Protein AF-A0A515EK29-F1 (afdb_monomer_lite)

Foldseek 3Di:
DDPVVVVVVVVVVVVVVVCVVCVPPPVNCCVVPPDDDDDDPDDCPPPDDPPPDPPPDQPDPDPQPDWWWWDAPPDIDIDSDDHDPRTDTDDDPDDDDDDPDDDPDPDPDDDDDDDDDDDPQDPVNVVPPVVVVVVVVVVVVVVVPD

Sequence (146 aa):
MTLKHLLALFAALLLASVAWRYHDAPWLTQWLRPAAPPVPIVFDNGTVRQKGPVVADPDQGAPPGVMRKCQSAKEVTYTDTPCPKGSQEMAVGGNVTVVAATKPPPKPAAVQPEAKDSRPKTLMDVLDPTDMQKLKDKHMEKVINP

Structure (mmCIF, N/CA/C/O backbone):
data_AF-A0A515EK29-F1
#
_entry.id   AF-A0A515EK29-F1
#
loop_
_atom_site.group_PDB
_atom_site.id
_atom_site.type_symbol
_atom_site.label_atom_id
_atom_site.label_alt_id
_atom_site.label_comp_id
_atom_site.label_asym_id
_atom_site.label_entity_id
_atom_site.label_seq_id
_atom_site.pdbx_PDB_ins_code
_atom_site.Cartn_x
_atom_site.Cartn_y
_atom_site.Cartn_z
_atom_site.occupancy
_atom_site.B_iso_or_equiv
_atom_site.auth_seq_id
_atom_site.auth_comp_id
_atom_site.auth_asym_id
_atom_site.auth_atom_id
_atom_site.pdbx_PDB_model_num
ATOM 1 N N . MET A 1 1 ? 48.387 -9.964 -9.587 1.00 61.06 1 MET A N 1
ATOM 2 C CA . MET A 1 1 ? 47.345 -9.105 -10.195 1.00 61.06 1 MET A CA 1
ATOM 3 C C . MET A 1 1 ? 48.004 -7.833 -10.700 1.00 61.06 1 MET A C 1
ATOM 5 O O . MET A 1 1 ? 48.674 -7.174 -9.920 1.00 61.06 1 MET A O 1
ATOM 9 N N . THR A 1 2 ? 47.894 -7.517 -11.989 1.00 89.94 2 THR A N 1
ATOM 10 C CA . THR A 1 2 ? 48.451 -6.267 -12.534 1.00 89.94 2 THR A CA 1
ATOM 11 C C . THR A 1 2 ? 47.592 -5.070 -12.103 1.00 89.94 2 THR A C 1
ATOM 13 O O . THR A 1 2 ? 46.383 -5.217 -11.912 1.00 89.94 2 THR A O 1
ATOM 16 N N . LEU A 1 3 ? 48.190 -3.878 -11.976 1.00 93.81 3 LEU A N 1
ATOM 17 C CA . LEU A 1 3 ? 47.485 -2.630 -11.628 1.00 93.81 3 LEU A CA 1
ATOM 18 C C . LEU A 1 3 ? 46.268 -2.367 -12.537 1.00 93.81 3 LEU A C 1
ATOM 20 O O . LEU A 1 3 ? 45.245 -1.860 -12.090 1.00 93.81 3 LEU A O 1
ATOM 24 N N . LYS A 1 4 ? 46.35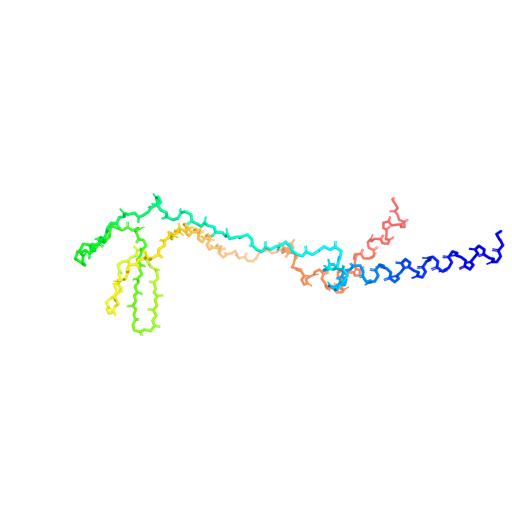1 -2.796 -13.802 1.00 93.31 4 LYS A N 1
ATOM 25 C CA . LYS A 1 4 ? 45.256 -2.727 -14.777 1.00 93.31 4 LYS A CA 1
ATOM 26 C C . LYS A 1 4 ? 44.027 -3.529 -14.335 1.00 93.31 4 LYS A C 1
ATOM 28 O O . LYS A 1 4 ? 42.912 -3.047 -14.485 1.00 93.31 4 LYS A O 1
ATOM 33 N N . HIS A 1 5 ? 44.216 -4.716 -13.755 1.00 95.44 5 HIS A N 1
ATOM 34 C CA . HIS A 1 5 ? 43.104 -5.521 -13.239 1.00 95.44 5 HIS A CA 1
ATOM 35 C C . HIS A 1 5 ? 42.489 -4.915 -11.976 1.00 95.44 5 HIS A C 1
ATOM 37 O O . HIS A 1 5 ? 41.276 -4.991 -11.811 1.00 95.44 5 HIS A O 1
ATOM 43 N N . LEU A 1 6 ? 43.294 -4.276 -11.120 1.00 94.88 6 LEU A N 1
ATOM 44 C CA . LEU A 1 6 ? 42.783 -3.565 -9.944 1.00 94.88 6 LEU A CA 1
ATOM 45 C C . LEU A 1 6 ? 41.933 -2.355 -10.349 1.00 94.88 6 LEU A C 1
ATOM 47 O O . LEU A 1 6 ? 40.828 -2.192 -9.841 1.00 94.88 6 LEU A O 1
ATOM 51 N N . LEU A 1 7 ? 42.402 -1.557 -11.313 1.00 96.19 7 LEU A N 1
ATOM 52 C CA . LEU A 1 7 ? 41.631 -0.436 -11.858 1.00 96.19 7 LEU A CA 1
ATOM 53 C C . LEU A 1 7 ? 40.345 -0.907 -12.548 1.00 96.19 7 LEU A C 1
ATOM 55 O O . LEU A 1 7 ? 39.293 -0.308 -12.344 1.00 96.19 7 LEU A O 1
ATOM 59 N N . ALA A 1 8 ? 40.405 -1.999 -13.316 1.00 96.25 8 ALA A N 1
ATOM 60 C CA . ALA A 1 8 ? 39.229 -2.565 -13.974 1.00 96.25 8 ALA A CA 1
ATOM 61 C C . ALA A 1 8 ? 38.190 -3.086 -12.967 1.00 96.25 8 ALA A C 1
ATOM 63 O O . ALA A 1 8 ? 37.003 -2.804 -13.114 1.00 96.25 8 ALA A O 1
ATOM 64 N N . LEU A 1 9 ? 38.626 -3.796 -11.920 1.00 96.69 9 LEU A N 1
ATOM 65 C CA . LEU A 1 9 ? 37.740 -4.261 -10.850 1.00 96.69 9 LEU A CA 1
ATOM 66 C C . LEU A 1 9 ? 37.106 -3.093 -10.099 1.00 96.69 9 LEU A C 1
ATOM 68 O O . LEU A 1 9 ? 35.906 -3.115 -9.844 1.00 96.69 9 LEU A O 1
ATOM 72 N N . PHE A 1 10 ? 37.890 -2.063 -9.783 1.00 96.81 10 PHE A N 1
ATOM 73 C CA . PHE A 1 10 ? 37.381 -0.876 -9.107 1.00 96.81 10 PHE A CA 1
ATOM 74 C C . PHE A 1 10 ? 36.342 -0.138 -9.962 1.00 96.81 10 PHE A C 1
ATOM 76 O O . PHE A 1 10 ? 35.272 0.210 -9.468 1.00 96.81 10 PHE A O 1
ATOM 83 N N . ALA A 1 11 ? 36.607 0.030 -11.260 1.00 97.19 11 ALA A N 1
ATOM 84 C CA . ALA A 1 11 ? 35.653 0.620 -12.194 1.00 97.19 11 ALA A CA 1
ATOM 85 C C . ALA A 1 11 ? 34.357 -0.203 -12.294 1.00 97.19 11 ALA A C 1
ATOM 87 O O . ALA A 1 11 ? 33.266 0.365 -12.251 1.00 97.19 11 ALA A O 1
ATOM 88 N N . ALA A 1 12 ? 34.456 -1.534 -12.362 1.00 97.38 12 ALA A N 1
ATOM 89 C CA . ALA A 1 12 ? 33.289 -2.414 -12.375 1.00 97.38 12 ALA A CA 1
ATOM 90 C C . ALA A 1 12 ? 32.457 -2.293 -11.085 1.00 97.38 12 ALA A C 1
ATOM 92 O O . ALA A 1 12 ? 31.231 -2.222 -11.146 1.00 97.38 12 ALA A O 1
ATOM 93 N N . LEU A 1 13 ? 33.115 -2.201 -9.926 1.00 97.50 13 LEU A N 1
ATOM 94 C CA . LEU A 1 13 ? 32.466 -1.997 -8.627 1.00 97.50 13 LEU A CA 1
ATOM 95 C C . LEU A 1 13 ? 31.740 -0.651 -8.545 1.00 97.50 13 LEU A C 1
ATOM 97 O O . LEU A 1 13 ? 30.616 -0.588 -8.047 1.00 97.50 13 LEU A O 1
ATOM 101 N N . LEU A 1 14 ? 32.349 0.417 -9.068 1.00 97.44 14 LEU A N 1
ATOM 102 C CA . LEU A 1 14 ? 31.705 1.727 -9.143 1.00 97.44 14 LEU A CA 1
ATOM 103 C C . LEU A 1 14 ? 30.459 1.689 -10.028 1.00 97.44 14 LEU A C 1
ATOM 105 O O . LEU A 1 14 ? 29.406 2.168 -9.613 1.00 97.44 14 LEU A O 1
ATOM 109 N N . LEU A 1 15 ? 30.549 1.075 -11.210 1.00 96.62 15 LEU A N 1
ATOM 110 C CA . LEU A 1 15 ? 29.405 0.936 -12.111 1.00 96.62 15 LEU A CA 1
ATOM 111 C C . LEU A 1 15 ? 28.278 0.113 -11.476 1.00 96.62 15 LEU A C 1
ATOM 113 O O . LEU A 1 15 ? 27.121 0.522 -11.541 1.00 96.62 15 LEU A O 1
ATOM 117 N N . ALA A 1 16 ? 28.606 -0.995 -10.807 1.00 96.38 16 ALA A N 1
ATOM 118 C CA . ALA A 1 16 ? 27.627 -1.814 -10.097 1.00 96.38 16 ALA A CA 1
ATOM 119 C C . ALA A 1 16 ? 26.953 -1.04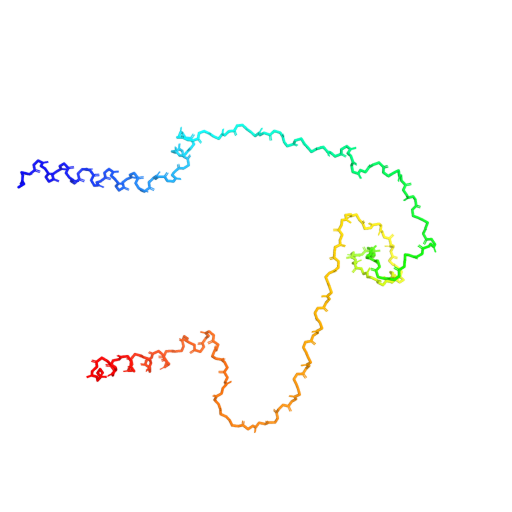7 -8.946 1.00 96.38 16 ALA A C 1
ATOM 121 O O . ALA A 1 16 ? 25.740 -1.134 -8.780 1.00 96.38 16 ALA A O 1
ATOM 122 N N . SER A 1 17 ? 27.713 -0.255 -8.185 1.00 96.19 17 SER A N 1
ATOM 123 C CA . SER A 1 17 ? 27.186 0.581 -7.099 1.00 96.19 17 SER A CA 1
ATOM 124 C C . SER A 1 17 ? 26.219 1.651 -7.612 1.00 96.19 17 SER A C 1
ATOM 126 O O . SER A 1 17 ? 25.126 1.823 -7.068 1.00 96.19 17 SER A O 1
ATOM 128 N N . VAL A 1 18 ? 26.578 2.332 -8.706 1.00 94.88 18 VAL A N 1
ATOM 129 C CA . VAL A 1 18 ? 25.700 3.312 -9.359 1.00 94.88 18 VAL A CA 1
ATOM 130 C C . VAL A 1 18 ? 24.444 2.623 -9.892 1.00 94.88 18 VAL A C 1
ATOM 132 O O . VAL A 1 18 ? 23.339 3.077 -9.605 1.00 94.88 18 VAL A O 1
ATOM 135 N N . ALA A 1 19 ? 24.583 1.496 -10.593 1.00 90.69 19 ALA A N 1
ATOM 136 C CA . ALA A 1 19 ? 23.442 0.730 -11.086 1.00 90.69 19 ALA A CA 1
ATOM 137 C C . ALA A 1 19 ? 22.505 0.303 -9.945 1.00 90.69 19 ALA A C 1
ATOM 139 O O . ALA A 1 19 ? 21.297 0.487 -10.049 1.00 90.69 19 ALA A O 1
ATOM 140 N N . TRP A 1 20 ? 23.052 -0.180 -8.825 1.00 94.38 20 TRP A N 1
ATOM 141 C CA . TRP A 1 20 ? 22.273 -0.557 -7.645 1.00 94.38 20 TRP A CA 1
ATOM 142 C C . TRP A 1 20 ? 21.549 0.635 -7.020 1.00 94.38 20 TRP A C 1
ATOM 144 O O . TRP A 1 20 ? 20.383 0.532 -6.648 1.00 94.38 20 TRP A O 1
ATOM 154 N N . ARG A 1 21 ? 22.207 1.796 -6.932 1.00 94.06 21 ARG A N 1
ATOM 155 C CA . ARG A 1 21 ? 21.593 3.009 -6.379 1.00 94.06 21 ARG A CA 1
ATOM 156 C C . ARG A 1 21 ? 20.404 3.498 -7.210 1.00 94.06 21 ARG A C 1
ATOM 158 O O . ARG A 1 21 ? 19.471 4.052 -6.636 1.00 94.06 21 ARG A O 1
ATOM 165 N N . TYR A 1 22 ? 20.451 3.318 -8.527 1.00 92.19 22 TYR A N 1
ATOM 166 C CA . TYR A 1 22 ? 19.448 3.840 -9.458 1.00 92.19 22 TYR A CA 1
ATOM 167 C C .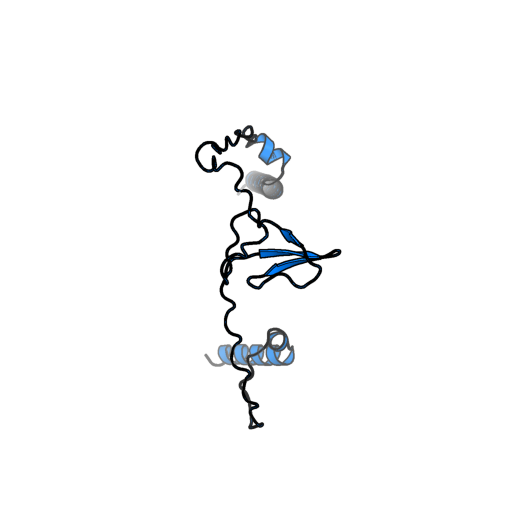 TYR A 1 22 ? 18.533 2.765 -10.059 1.00 92.19 22 TYR A C 1
ATOM 169 O O . TYR A 1 22 ? 17.763 3.083 -10.963 1.00 92.19 22 TYR A O 1
ATOM 177 N N . HIS A 1 23 ? 18.569 1.522 -9.569 1.00 86.44 23 HIS A N 1
ATOM 178 C CA . HIS A 1 23 ? 17.787 0.430 -10.162 1.00 86.44 23 HIS A CA 1
ATOM 179 C C . HIS A 1 23 ? 16.268 0.674 -10.106 1.00 86.44 23 HIS A C 1
ATOM 181 O O . HIS A 1 23 ? 15.562 0.335 -11.053 1.00 86.44 23 HIS A O 1
ATOM 187 N N . ASP A 1 24 ? 15.790 1.334 -9.048 1.00 84.25 24 ASP A N 1
ATOM 188 C CA . ASP A 1 24 ? 14.381 1.703 -8.852 1.00 84.25 24 ASP A CA 1
ATOM 189 C C . ASP A 1 24 ? 14.031 3.096 -9.389 1.00 84.25 24 ASP A C 1
ATOM 191 O O . ASP A 1 24 ? 12.937 3.611 -9.150 1.00 84.25 24 ASP A O 1
ATOM 195 N N . ALA A 1 25 ? 14.949 3.761 -10.096 1.00 88.50 25 ALA A N 1
ATOM 196 C CA . ALA A 1 25 ? 14.673 5.101 -10.577 1.00 88.50 25 ALA A CA 1
ATOM 197 C C . ALA A 1 25 ? 13.478 5.070 -11.555 1.00 88.50 25 ALA A C 1
ATOM 199 O O . ALA A 1 25 ? 13.487 4.276 -12.500 1.00 88.50 25 ALA A O 1
ATOM 200 N N . PRO A 1 26 ? 12.460 5.931 -11.372 1.00 82.25 26 PRO A N 1
ATOM 201 C CA . PRO A 1 26 ? 11.210 5.862 -12.135 1.00 82.25 26 PRO A CA 1
ATOM 202 C C . PRO A 1 26 ? 11.425 6.065 -13.641 1.00 82.25 26 PRO A C 1
ATOM 204 O O . PRO A 1 26 ? 10.747 5.453 -14.462 1.00 82.25 26 PRO A O 1
ATOM 207 N N . TRP A 1 27 ? 12.419 6.875 -14.020 1.00 84.19 27 TRP A N 1
ATOM 208 C CA . TRP A 1 27 ? 12.807 7.065 -15.420 1.00 84.19 27 TRP A CA 1
ATOM 209 C C . TRP A 1 27 ? 13.395 5.789 -16.043 1.00 84.19 27 TRP A C 1
ATOM 211 O O . TRP A 1 27 ? 13.174 5.519 -17.221 1.00 84.19 27 TRP A O 1
ATOM 221 N N . LEU A 1 28 ? 14.114 4.990 -15.249 1.00 88.00 28 LEU A N 1
ATOM 222 C CA . LEU A 1 28 ? 14.744 3.750 -15.686 1.00 88.00 28 LEU A CA 1
ATOM 223 C C . LEU A 1 28 ? 13.689 2.644 -15.811 1.00 88.00 28 LEU A C 1
ATOM 225 O O . LEU A 1 28 ? 13.608 1.972 -16.835 1.00 88.00 28 LEU A O 1
ATOM 229 N N . THR A 1 29 ? 12.811 2.506 -14.816 1.00 84.12 29 THR A N 1
ATOM 230 C CA . THR A 1 29 ? 11.706 1.536 -14.850 1.00 84.12 29 THR A CA 1
ATOM 231 C C . THR A 1 29 ? 10.715 1.828 -15.969 1.00 84.12 29 THR A C 1
ATOM 233 O O . THR A 1 29 ? 10.311 0.892 -16.647 1.00 84.12 29 THR A O 1
ATOM 236 N N . GLN A 1 30 ? 10.375 3.092 -16.232 1.00 85.62 30 GLN A N 1
ATOM 237 C CA . GLN A 1 30 ? 9.485 3.444 -17.342 1.00 85.62 30 GLN A CA 1
ATOM 238 C C . GLN A 1 30 ? 10.111 3.182 -18.719 1.00 85.62 30 GLN A C 1
ATOM 240 O O . GLN A 1 30 ? 9.401 2.803 -19.649 1.00 85.62 30 GLN A O 1
ATOM 245 N N . TRP A 1 31 ? 11.429 3.351 -18.856 1.00 88.06 31 TRP A N 1
ATOM 246 C CA . TRP A 1 31 ? 12.131 3.050 -20.104 1.00 88.06 31 TRP A CA 1
ATOM 247 C C . TRP A 1 31 ? 12.293 1.541 -20.339 1.00 88.06 31 TRP A C 1
ATOM 249 O O . TRP A 1 31 ? 12.064 1.067 -21.449 1.00 88.06 31 TRP A O 1
ATOM 259 N N . LEU A 1 32 ? 12.633 0.771 -19.297 1.00 88.00 32 LEU A N 1
ATOM 260 C CA . LEU A 1 32 ? 12.775 -0.689 -19.381 1.00 88.00 32 LEU A CA 1
ATOM 261 C C . LEU A 1 32 ? 11.434 -1.437 -19.415 1.00 88.00 32 LEU A C 1
ATOM 263 O O . LEU A 1 32 ? 11.360 -2.540 -19.953 1.00 88.00 32 LEU A O 1
ATOM 267 N N . ARG A 1 33 ? 10.390 -0.882 -18.797 1.00 85.62 33 ARG A N 1
ATOM 268 C CA . ARG A 1 33 ? 9.054 -1.478 -18.677 1.00 85.62 33 ARG A CA 1
ATOM 269 C C . ARG A 1 33 ? 8.001 -0.403 -18.956 1.00 85.62 33 ARG A C 1
ATOM 271 O O . ARG A 1 33 ? 7.410 0.124 -18.010 1.00 85.62 33 ARG A O 1
ATOM 278 N N . PRO A 1 34 ? 7.758 -0.059 -20.233 1.00 82.81 34 PRO A N 1
ATOM 279 C CA . PRO A 1 34 ? 6.673 0.851 -20.571 1.00 82.81 34 PRO A CA 1
ATOM 280 C C . PRO A 1 34 ? 5.358 0.286 -20.025 1.00 82.81 34 PRO A C 1
ATOM 282 O O . PRO A 1 34 ? 5.058 -0.898 -20.202 1.00 82.81 34 PRO A O 1
ATOM 285 N N . ALA A 1 35 ? 4.595 1.122 -19.319 1.00 82.56 35 ALA A N 1
ATOM 286 C CA . ALA A 1 35 ? 3.315 0.714 -18.761 1.00 82.56 35 ALA A CA 1
ATOM 287 C C . ALA A 1 35 ? 2.378 0.264 -19.890 1.00 82.56 35 ALA A C 1
ATOM 289 O O . ALA A 1 35 ? 2.249 0.942 -20.913 1.00 82.56 35 ALA A O 1
ATOM 290 N N . ALA A 1 36 ? 1.724 -0.883 -19.702 1.00 82.75 36 ALA A N 1
ATOM 291 C CA . ALA A 1 36 ? 0.691 -1.326 -20.625 1.00 82.75 36 ALA A CA 1
ATOM 292 C C . ALA A 1 36 ? -0.468 -0.312 -20.628 1.00 82.75 36 ALA A C 1
ATOM 294 O O . ALA A 1 36 ? -0.771 0.270 -19.578 1.00 82.75 36 ALA A O 1
ATOM 295 N N . PRO A 1 37 ? -1.128 -0.093 -21.779 1.00 83.44 37 PRO A N 1
ATOM 296 C CA . PRO A 1 37 ? -2.317 0.741 -21.818 1.00 83.44 37 PRO A CA 1
ATOM 297 C C . PRO A 1 37 ? -3.380 0.174 -20.860 1.00 83.44 37 PRO A C 1
ATOM 299 O O . PRO A 1 37 ? -3.503 -1.050 -20.741 1.00 83.44 37 PRO A O 1
ATOM 302 N N . PRO A 1 38 ? -4.145 1.035 -20.167 1.00 81.25 38 PRO A N 1
ATOM 303 C CA . PRO A 1 38 ? -5.189 0.579 -19.262 1.00 81.25 38 PRO A CA 1
ATOM 304 C C . PRO A 1 38 ? -6.216 -0.245 -20.045 1.00 81.25 38 PRO A C 1
ATOM 306 O O . PRO A 1 38 ? -6.815 0.240 -21.005 1.00 81.25 38 PRO A O 1
ATOM 309 N N . VAL A 1 39 ? -6.414 -1.501 -19.643 1.00 82.31 39 VAL A N 1
ATOM 310 C CA . VAL A 1 39 ? -7.467 -2.348 -20.211 1.00 82.31 39 VAL A CA 1
ATOM 311 C C . VAL A 1 39 ? -8.809 -1.840 -19.675 1.00 82.31 39 VAL A C 1
ATOM 313 O O . VAL A 1 39 ? -8.944 -1.686 -18.457 1.00 82.31 39 VAL A O 1
ATOM 316 N N . PRO A 1 40 ? -9.805 -1.561 -20.535 1.00 84.38 40 PRO A N 1
ATOM 317 C CA . PRO A 1 40 ? -11.117 -1.145 -20.069 1.00 84.38 40 PRO A CA 1
ATOM 318 C C . PRO A 1 40 ? -11.744 -2.279 -19.258 1.00 84.38 40 PRO A C 1
ATOM 320 O O . PRO A 1 40 ? -11.974 -3.376 -19.768 1.00 84.38 40 PRO A O 1
ATOM 323 N N . ILE A 1 41 ? -12.023 -2.013 -17.982 1.00 77.25 41 ILE A N 1
ATOM 324 C CA . ILE A 1 41 ? -12.774 -2.940 -17.139 1.00 77.25 41 ILE A CA 1
ATOM 325 C C . ILE A 1 41 ? -14.238 -2.843 -17.570 1.00 77.25 41 ILE A C 1
ATOM 327 O O . ILE A 1 41 ? -14.972 -1.949 -17.148 1.00 77.25 41 ILE A O 1
ATOM 331 N N . VAL A 1 42 ? -14.651 -3.737 -18.469 1.00 78.88 42 VAL A N 1
ATOM 332 C CA . VAL A 1 42 ? -16.053 -3.875 -18.868 1.00 78.88 42 VAL A CA 1
ATOM 333 C C . VAL A 1 42 ? -16.761 -4.669 -17.780 1.00 78.88 42 VAL A C 1
ATOM 335 O O . VAL A 1 42 ? -16.666 -5.892 -17.712 1.00 78.88 42 VAL A O 1
ATOM 338 N N . PHE A 1 43 ? -17.447 -3.958 -16.891 1.00 73.00 43 PHE A N 1
ATOM 339 C CA . PHE A 1 43 ? -18.330 -4.584 -15.919 1.00 73.00 43 PHE A CA 1
ATOM 340 C C . PHE A 1 43 ? -19.624 -4.999 -16.622 1.00 73.00 43 PHE A C 1
ATOM 342 O O . PHE A 1 43 ? -20.435 -4.144 -16.987 1.00 73.00 43 PHE A O 1
ATOM 349 N N . ASP A 1 44 ? -19.834 -6.304 -16.795 1.00 71.31 44 ASP A N 1
ATOM 350 C CA . ASP A 1 44 ? -21.129 -6.854 -17.197 1.00 71.31 44 ASP A CA 1
ATOM 351 C C . ASP A 1 44 ? -22.120 -6.751 -16.024 1.00 71.31 44 ASP A C 1
ATOM 353 O O . ASP A 1 44 ? -22.389 -7.699 -15.289 1.00 71.31 44 ASP A O 1
ATOM 357 N N . ASN A 1 45 ? -22.645 -5.542 -15.816 1.00 66.94 45 ASN A N 1
ATOM 358 C CA . ASN A 1 45 ? -23.717 -5.273 -14.859 1.00 66.94 45 ASN A CA 1
ATOM 359 C C . ASN A 1 45 ? -25.105 -5.682 -15.404 1.00 66.94 45 ASN A C 1
ATOM 361 O O . ASN A 1 45 ? -26.123 -5.330 -14.808 1.00 66.94 45 ASN A O 1
ATOM 365 N N . GLY A 1 46 ? -25.173 -6.397 -16.535 1.00 59.28 46 GLY A N 1
ATOM 366 C CA . GLY A 1 46 ? -26.415 -6.685 -17.254 1.00 59.28 46 GLY A CA 1
ATOM 367 C C . GLY A 1 46 ? -27.243 -7.842 -16.695 1.00 59.28 46 GLY A C 1
ATOM 368 O O . GLY A 1 46 ? -28.436 -7.917 -16.978 1.00 59.28 46 GLY A O 1
ATOM 369 N N . THR A 1 47 ? -26.664 -8.725 -15.877 1.00 59.03 47 THR A N 1
ATOM 370 C CA . THR A 1 47 ? -27.343 -9.964 -15.449 1.00 59.03 47 THR A CA 1
ATOM 371 C C . THR A 1 47 ? -27.822 -9.973 -13.998 1.00 59.03 47 THR A C 1
ATOM 373 O O . THR A 1 47 ? -28.562 -10.877 -13.616 1.00 59.03 47 THR A O 1
ATOM 376 N N . VAL A 1 48 ? -27.472 -8.974 -13.173 1.00 55.81 48 VAL A N 1
ATOM 377 C CA . VAL A 1 48 ? -27.713 -9.076 -11.718 1.00 55.81 48 VAL A CA 1
ATOM 378 C C . VAL A 1 48 ? -28.928 -8.294 -11.212 1.00 55.81 48 VAL A C 1
ATOM 380 O O . VAL A 1 48 ? -29.492 -8.694 -10.196 1.00 55.81 48 VAL A O 1
ATOM 383 N N . ARG A 1 49 ? -29.399 -7.211 -11.852 1.00 55.28 49 ARG A N 1
ATOM 384 C CA . ARG A 1 49 ? -30.527 -6.427 -11.295 1.00 55.28 49 ARG A CA 1
ATOM 385 C C . ARG A 1 49 ? -31.387 -5.737 -12.352 1.00 55.28 49 ARG A C 1
ATOM 387 O O . ARG A 1 49 ? -31.318 -4.528 -12.519 1.00 55.28 49 ARG A O 1
ATOM 394 N N . GLN A 1 50 ? -32.306 -6.483 -12.953 1.00 50.91 50 GLN A N 1
ATOM 395 C CA . GLN A 1 50 ? -33.603 -5.915 -13.332 1.00 50.91 50 GLN A CA 1
ATOM 396 C C . GLN A 1 50 ? -34.651 -6.365 -12.311 1.00 50.91 50 GLN A C 1
ATOM 398 O O . GLN A 1 50 ? -35.530 -7.169 -12.599 1.00 50.91 50 GLN A O 1
ATOM 403 N N . LYS A 1 51 ? -34.545 -5.870 -11.074 1.00 54.66 51 LYS A N 1
ATOM 404 C CA . LYS A 1 51 ? -35.725 -5.778 -10.212 1.00 54.66 51 LYS A CA 1
ATOM 405 C C . LYS A 1 51 ? -36.199 -4.343 -10.352 1.00 54.66 51 LYS A C 1
ATOM 407 O O . LYS A 1 51 ? -35.472 -3.427 -9.974 1.00 54.66 51 LYS A O 1
ATOM 412 N N . GLY A 1 52 ? -37.360 -4.175 -10.985 1.00 52.88 52 GLY A N 1
ATOM 413 C CA . GLY A 1 52 ? -38.039 -2.887 -11.093 1.00 52.88 52 GLY A CA 1
ATOM 414 C C . GLY A 1 52 ? -38.206 -2.222 -9.721 1.00 52.88 52 GLY A C 1
ATOM 415 O O . GLY A 1 52 ? -37.969 -2.864 -8.693 1.00 52.88 52 GLY A O 1
ATOM 416 N N . PRO A 1 53 ? -38.585 -0.937 -9.686 1.00 44.56 53 PRO A N 1
ATOM 417 C CA . PRO A 1 53 ? -38.673 -0.186 -8.443 1.00 44.56 53 PRO A CA 1
ATOM 418 C C . PRO A 1 53 ? -39.626 -0.899 -7.478 1.00 44.56 53 PRO A C 1
ATOM 420 O O . PRO A 1 53 ? -40.832 -0.956 -7.704 1.00 44.56 53 PRO A O 1
ATOM 423 N N . VAL A 1 54 ? -39.076 -1.468 -6.404 1.00 54.69 54 VAL A N 1
ATOM 424 C CA . VAL A 1 54 ? -39.875 -1.893 -5.257 1.00 54.69 54 VAL A CA 1
ATOM 425 C C . VAL A 1 54 ? -40.156 -0.616 -4.487 1.00 54.69 54 VAL A C 1
ATOM 427 O O . VAL A 1 54 ? -39.284 -0.097 -3.791 1.00 54.69 54 VAL A O 1
ATOM 430 N N . VAL A 1 55 ? -41.354 -0.071 -4.679 1.00 50.28 55 VAL A N 1
ATOM 431 C CA . VAL A 1 55 ? -41.891 0.955 -3.790 1.00 50.28 55 VAL A CA 1
ATOM 432 C C . VAL A 1 55 ? -42.060 0.274 -2.436 1.00 50.28 55 VAL A C 1
ATOM 434 O O . VAL A 1 55 ? -42.929 -0.579 -2.273 1.00 50.28 55 VAL A O 1
ATOM 437 N N . ALA A 1 56 ? -41.155 0.565 -1.504 1.00 51.75 56 ALA A N 1
ATOM 438 C CA . ALA A 1 56 ? -41.319 0.153 -0.122 1.00 51.75 56 ALA A CA 1
ATOM 439 C C . ALA A 1 56 ? -42.509 0.932 0.448 1.00 51.75 56 ALA A C 1
ATOM 441 O O . ALA A 1 56 ? -42.498 2.163 0.449 1.00 51.75 56 ALA A O 1
ATOM 442 N N . ASP A 1 57 ? -43.538 0.203 0.865 1.00 44.09 57 ASP A N 1
ATOM 443 C CA . ASP A 1 57 ? -44.672 0.749 1.598 1.00 44.09 57 ASP A CA 1
ATOM 444 C C . ASP A 1 57 ? -44.170 1.215 2.981 1.00 44.09 57 ASP A C 1
ATOM 446 O O . ASP A 1 57 ? -43.653 0.385 3.738 1.00 44.09 57 ASP A O 1
ATOM 450 N N . PRO A 1 58 ? -44.238 2.518 3.312 1.00 54.22 58 PRO A N 1
ATOM 451 C CA . PRO A 1 58 ? -43.702 3.049 4.564 1.00 54.22 58 PRO A CA 1
ATOM 452 C C . PRO A 1 58 ? -44.421 2.525 5.819 1.00 54.22 58 PRO A C 1
ATOM 454 O O . PRO A 1 58 ? -43.888 2.696 6.914 1.00 54.22 58 PRO A O 1
ATOM 457 N N . ASP A 1 59 ? -45.582 1.873 5.682 1.00 49.44 59 ASP A N 1
ATOM 458 C CA . ASP A 1 59 ? -46.353 1.342 6.816 1.00 49.44 59 ASP A CA 1
ATOM 459 C C . ASP A 1 59 ? -46.021 -0.115 7.180 1.00 49.44 59 ASP A C 1
ATOM 461 O O . ASP A 1 59 ? -46.379 -0.592 8.260 1.00 49.44 59 ASP A O 1
ATOM 465 N N . GLN A 1 60 ? -45.290 -0.840 6.329 1.00 50.81 60 GLN A N 1
ATOM 466 C CA . GLN A 1 60 ? -44.874 -2.212 6.625 1.00 50.81 60 GLN A CA 1
ATOM 467 C C . GLN A 1 60 ? -43.438 -2.223 7.131 1.00 50.81 60 GLN A C 1
ATOM 469 O O . GLN A 1 60 ? -42.482 -2.480 6.400 1.00 50.81 60 GLN A O 1
ATOM 474 N N . GLY A 1 61 ? -43.292 -1.932 8.425 1.00 54.59 61 GLY A N 1
ATOM 475 C CA . GLY A 1 61 ? -42.013 -2.036 9.114 1.00 54.59 61 GLY A CA 1
ATOM 476 C C . GLY A 1 61 ? -41.351 -3.393 8.848 1.00 54.59 61 GLY A C 1
ATOM 477 O O . GLY A 1 61 ? -41.952 -4.443 9.070 1.00 54.59 61 GLY A O 1
ATOM 478 N N . ALA A 1 62 ? -40.100 -3.367 8.381 1.00 56.91 62 ALA A N 1
ATOM 479 C CA . ALA A 1 62 ? -39.328 -4.573 8.096 1.00 56.91 62 ALA A CA 1
ATOM 480 C C . ALA A 1 62 ? -39.238 -5.505 9.329 1.00 56.91 62 ALA A C 1
ATOM 482 O O . ALA A 1 62 ? -39.191 -5.019 10.465 1.00 56.91 62 ALA A O 1
ATOM 483 N N . PRO A 1 63 ? -39.179 -6.835 9.146 1.00 58.03 63 PRO A N 1
ATOM 484 C CA . PRO A 1 63 ? -39.059 -7.768 10.262 1.00 58.03 63 PRO A CA 1
ATOM 485 C C . PRO A 1 63 ? -37.825 -7.460 11.138 1.00 58.03 63 PRO A C 1
ATOM 487 O O . PRO A 1 63 ? -36.815 -6.958 10.631 1.00 58.03 63 PRO A O 1
ATOM 490 N N . PRO A 1 64 ? -37.893 -7.726 12.457 1.00 56.31 64 PRO A N 1
ATOM 491 C CA . PRO A 1 64 ? -36.781 -7.477 13.373 1.00 56.31 64 PRO A CA 1
ATOM 492 C C . PRO A 1 64 ? -35.525 -8.240 12.927 1.00 56.31 64 PRO A C 1
ATOM 494 O O . PRO A 1 64 ? -35.611 -9.399 12.521 1.00 56.31 64 PRO A O 1
ATOM 497 N N . GLY A 1 65 ? -34.362 -7.582 12.991 1.00 60.06 65 GLY A N 1
ATOM 498 C CA . GLY A 1 65 ? -33.075 -8.134 12.542 1.00 60.06 65 GLY A CA 1
ATOM 499 C C . GLY A 1 65 ? -32.647 -7.735 11.122 1.00 60.06 65 GLY A C 1
ATOM 500 O O . GLY A 1 65 ? -31.558 -8.107 10.689 1.00 60.06 65 GLY A O 1
ATOM 501 N N . VAL A 1 66 ? -33.459 -6.958 10.398 1.00 68.50 66 VAL A N 1
ATOM 502 C CA . VAL A 1 66 ? -33.057 -6.330 9.128 1.00 68.50 66 VAL A CA 1
ATOM 503 C C . VAL A 1 66 ? -32.416 -4.969 9.407 1.00 68.50 66 VAL A C 1
ATOM 505 O O . VAL A 1 66 ? -32.973 -4.161 10.145 1.00 68.50 66 VAL A O 1
ATOM 508 N N . MET A 1 67 ? -31.250 -4.710 8.803 1.00 73.88 67 MET A N 1
ATOM 509 C CA . MET A 1 67 ? -30.546 -3.428 8.912 1.00 73.88 67 MET A CA 1
ATOM 510 C C . MET A 1 67 ? -31.393 -2.296 8.317 1.00 73.88 67 MET A C 1
ATOM 512 O O . MET A 1 67 ? -31.810 -2.368 7.161 1.00 73.88 67 MET A O 1
ATOM 516 N N . ARG A 1 68 ? -31.579 -1.225 9.086 1.00 80.50 68 ARG A N 1
ATOM 517 C CA . ARG A 1 68 ? -32.280 0.005 8.708 1.00 80.50 68 ARG A CA 1
ATOM 518 C C . ARG A 1 68 ? -31.318 1.181 8.741 1.00 80.50 68 ARG A C 1
ATOM 520 O O . ARG A 1 68 ? -30.388 1.211 9.547 1.00 80.50 68 ARG A O 1
ATOM 527 N N . LYS A 1 69 ? -31.550 2.167 7.878 1.00 84.38 69 LYS A N 1
ATOM 528 C CA . LYS A 1 69 ? -30.826 3.441 7.878 1.00 84.38 69 LYS A CA 1
ATOM 529 C C . LYS A 1 69 ? -31.775 4.530 8.359 1.00 84.38 69 LYS A C 1
ATOM 531 O O . LYS A 1 69 ? -32.698 4.896 7.643 1.00 84.38 69 LYS A O 1
ATOM 536 N N . CYS A 1 70 ? -31.537 5.056 9.550 1.00 84.50 70 CYS A N 1
ATOM 537 C CA . CYS A 1 70 ? -32.318 6.139 10.129 1.00 84.50 70 CYS A CA 1
ATOM 538 C C . CYS A 1 70 ? -31.583 7.460 9.904 1.00 84.50 70 CYS A C 1
ATOM 540 O O . CYS A 1 70 ? -30.462 7.644 10.378 1.00 84.50 70 CYS A O 1
ATOM 542 N N . GLN A 1 71 ? -32.199 8.385 9.174 1.00 84.25 71 GLN A N 1
ATOM 543 C CA . GLN A 1 71 ? -31.678 9.732 8.980 1.00 84.25 71 GLN A CA 1
ATOM 544 C C . GLN A 1 71 ? -32.377 10.694 9.943 1.00 84.25 71 GLN A C 1
ATOM 546 O O . GLN A 1 71 ? -33.583 10.916 9.863 1.00 84.25 71 GLN A O 1
ATOM 551 N N . SER A 1 72 ? -31.610 11.274 10.859 1.00 82.25 72 SER A N 1
ATOM 552 C CA . SER A 1 72 ? -32.012 12.432 11.657 1.00 82.25 72 SER A CA 1
ATOM 553 C C . SER A 1 72 ? -31.519 13.722 10.991 1.00 82.25 72 SER A C 1
ATOM 555 O O . SER A 1 72 ? -30.692 13.686 10.080 1.00 82.25 72 SER A O 1
ATOM 557 N N . ALA A 1 73 ? -31.979 14.882 11.467 1.00 77.50 73 ALA A N 1
ATOM 558 C CA . ALA A 1 73 ? -31.609 16.186 10.904 1.00 77.50 73 ALA A CA 1
ATOM 559 C C . ALA A 1 73 ? -30.088 16.463 10.859 1.00 77.50 73 ALA A C 1
ATOM 561 O O . ALA A 1 73 ? -29.658 17.346 10.120 1.00 77.50 73 ALA A O 1
ATOM 562 N N . LYS A 1 74 ? -29.278 15.748 11.655 1.00 77.69 74 LYS A N 1
ATOM 563 C CA . LYS A 1 74 ? -27.822 15.956 11.749 1.00 77.69 74 LYS A CA 1
ATOM 564 C C . LYS A 1 74 ? -26.980 14.688 11.601 1.00 77.69 74 LYS A C 1
ATOM 566 O O . LYS A 1 74 ? -25.771 14.802 11.439 1.00 77.69 74 LYS A O 1
ATOM 571 N N . GLU A 1 75 ? -27.582 13.504 11.659 1.00 80.62 75 GLU A N 1
ATOM 572 C CA . GLU A 1 75 ? -26.837 12.246 11.732 1.00 80.62 75 GLU A CA 1
ATOM 573 C C . GLU A 1 75 ? -27.590 11.099 11.055 1.00 80.62 75 GLU A C 1
ATOM 575 O O . GLU A 1 75 ? -28.821 11.039 11.088 1.00 80.62 75 GLU A O 1
ATOM 580 N N . VAL A 1 76 ? -26.833 10.181 10.455 1.00 84.94 76 VAL A N 1
ATOM 581 C CA . VAL A 1 76 ? -27.332 8.933 9.877 1.00 84.94 76 VAL A CA 1
ATOM 582 C C . VAL A 1 76 ? -26.885 7.776 10.763 1.00 84.94 76 VAL A C 1
ATOM 584 O O . VAL A 1 76 ? -25.689 7.541 10.911 1.00 84.94 76 VAL A O 1
ATOM 587 N N . THR A 1 77 ? -27.839 7.018 11.290 1.00 82.31 77 THR A N 1
ATOM 588 C CA . THR A 1 77 ? -27.593 5.859 12.153 1.00 82.31 77 THR A CA 1
ATOM 589 C C . THR A 1 77 ? -28.056 4.585 11.454 1.00 82.31 77 THR A C 1
ATOM 591 O O . THR A 1 77 ? -29.158 4.540 10.910 1.00 82.31 77 THR A O 1
ATOM 594 N N . TYR A 1 78 ? -27.232 3.537 11.477 1.00 83.75 78 TYR A N 1
ATOM 595 C CA . TYR A 1 78 ? -27.623 2.204 11.015 1.00 83.75 78 TYR A CA 1
ATOM 596 C C . TYR A 1 78 ? -27.998 1.349 12.224 1.00 83.75 78 TYR A C 1
ATOM 598 O O . TYR A 1 78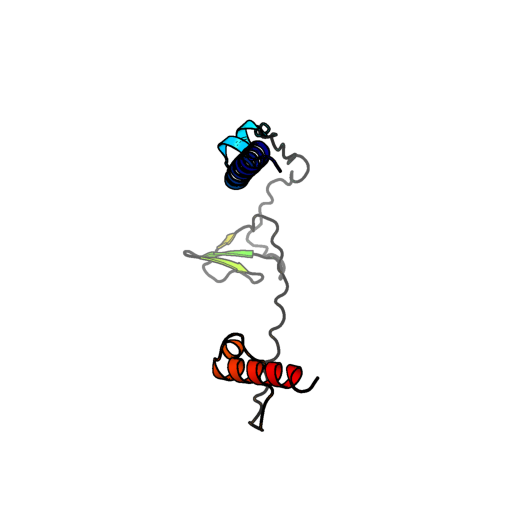 ? -27.205 1.229 13.156 1.00 83.75 78 TYR A O 1
ATOM 606 N N . THR A 1 79 ? -29.205 0.792 12.236 1.00 78.50 79 THR A N 1
ATOM 607 C CA . THR A 1 79 ? -29.718 0.004 13.364 1.00 78.50 79 THR A CA 1
ATOM 608 C C . THR A 1 79 ? -30.591 -1.146 12.881 1.00 78.50 79 THR A C 1
ATOM 610 O O . THR A 1 79 ? -31.207 -1.083 11.824 1.00 78.50 79 THR A O 1
ATOM 613 N N . ASP A 1 80 ? -30.622 -2.215 13.661 1.00 76.25 80 ASP A N 1
ATOM 614 C CA . ASP A 1 80 ? -31.508 -3.373 13.552 1.00 76.25 80 ASP A CA 1
ATOM 615 C C . ASP A 1 80 ? -32.842 -3.182 14.305 1.00 76.25 80 ASP A C 1
ATOM 617 O O . ASP A 1 80 ? -33.725 -4.043 14.247 1.00 76.25 80 ASP A O 1
ATOM 621 N N . THR A 1 81 ? -33.001 -2.047 14.995 1.00 76.88 81 THR A N 1
ATOM 622 C CA . THR A 1 81 ? -34.206 -1.651 15.738 1.00 76.88 81 THR A CA 1
ATOM 623 C C . THR A 1 81 ? -34.994 -0.559 14.996 1.00 76.88 81 THR A C 1
ATOM 625 O O . THR A 1 81 ? -34.448 0.099 14.109 1.00 76.88 81 THR A O 1
ATOM 628 N N . PRO A 1 82 ? -36.293 -0.353 15.297 1.00 79.69 82 PRO A N 1
ATOM 629 C CA . PRO A 1 82 ? -37.090 0.694 14.657 1.00 79.69 82 PRO A CA 1
ATOM 630 C C . PRO A 1 82 ? -36.483 2.090 14.845 1.00 79.69 82 PRO A C 1
ATOM 632 O O . PRO A 1 82 ? -35.981 2.417 15.921 1.00 79.69 82 PRO A O 1
ATOM 635 N N . CYS A 1 83 ? -36.573 2.930 13.811 1.00 80.00 83 CYS A N 1
ATOM 636 C CA . CYS A 1 83 ? -36.016 4.277 13.852 1.00 80.00 83 CYS A CA 1
ATOM 637 C C . CYS A 1 83 ? -36.656 5.131 14.969 1.00 80.00 83 CYS A C 1
ATOM 639 O O . CYS A 1 83 ? -37.882 5.137 15.123 1.00 80.00 83 CYS A O 1
ATOM 641 N N . PRO A 1 84 ? -35.855 5.871 15.760 1.00 77.50 84 PRO A N 1
ATOM 642 C CA . PRO A 1 84 ? -36.369 6.706 16.840 1.00 77.50 84 PRO A CA 1
ATOM 643 C C . PRO A 1 84 ? -37.254 7.847 16.309 1.00 77.50 84 PRO A C 1
ATOM 645 O O . PRO A 1 84 ? -37.072 8.334 15.189 1.00 77.50 84 PRO A O 1
ATOM 648 N N . LYS A 1 85 ? -38.209 8.308 17.130 1.00 74.75 85 LYS A N 1
ATOM 649 C CA . LYS A 1 85 ? -39.146 9.386 16.764 1.00 74.75 85 LYS A CA 1
ATOM 650 C C . LYS A 1 85 ? -38.385 10.634 16.296 1.00 74.75 85 LYS A C 1
ATOM 652 O O . LYS A 1 85 ? -37.521 11.132 17.010 1.00 74.75 85 LYS A O 1
ATOM 657 N N . GLY A 1 86 ? -38.735 11.142 15.114 1.00 76.75 86 GLY A N 1
ATOM 658 C CA . GLY A 1 86 ? -38.073 12.298 14.494 1.00 76.75 86 GLY A CA 1
ATOM 659 C C . GLY A 1 86 ? -36.934 11.950 13.530 1.00 76.75 86 GLY A C 1
ATOM 660 O O . GLY A 1 86 ? -36.306 12.860 12.993 1.00 76.75 86 GLY A O 1
ATOM 661 N N . SER A 1 87 ? -36.682 10.662 13.279 1.00 79.12 87 SER A N 1
ATOM 662 C CA . SER A 1 87 ? -35.813 10.199 12.192 1.00 79.12 87 SER A CA 1
ATOM 663 C C . SER A 1 87 ? -36.628 9.547 11.073 1.00 79.12 87 SER A C 1
ATOM 665 O O . SER A 1 87 ? -37.666 8.938 11.332 1.00 79.12 87 SER A O 1
ATOM 667 N N . GLN A 1 88 ? -36.184 9.719 9.828 1.00 78.81 88 GLN A N 1
ATOM 668 C CA . GLN A 1 88 ? -36.795 9.099 8.653 1.00 78.81 88 GLN A CA 1
ATOM 669 C C . GLN A 1 88 ? -36.037 7.828 8.278 1.00 78.81 88 GLN A C 1
ATOM 671 O O . GLN A 1 88 ? -34.805 7.829 8.203 1.00 78.81 88 GLN A O 1
ATOM 676 N N . GLU A 1 89 ? -36.773 6.745 8.038 1.00 79.44 89 GLU A N 1
ATOM 677 C CA . GLU A 1 89 ? -36.202 5.500 7.538 1.00 79.44 89 GLU A CA 1
ATOM 678 C C . GLU A 1 89 ? -35.888 5.646 6.045 1.00 79.44 89 GLU A C 1
ATOM 680 O O . GLU A 1 89 ? -36.740 6.011 5.236 1.00 79.44 89 GLU A O 1
ATOM 685 N N . MET A 1 90 ? -34.638 5.384 5.679 1.00 75.06 90 MET A N 1
ATOM 686 C CA . MET A 1 90 ? -34.163 5.386 4.304 1.00 75.06 90 MET A CA 1
ATOM 687 C C . MET A 1 90 ? -33.789 3.973 3.873 1.00 75.06 90 MET A C 1
ATOM 689 O O . MET A 1 90 ? -33.297 3.168 4.667 1.00 75.06 90 MET A O 1
ATOM 693 N N . ALA A 1 91 ? -33.929 3.699 2.576 1.00 72.12 91 ALA A N 1
ATOM 694 C CA . ALA A 1 91 ? -33.461 2.449 1.997 1.00 72.12 91 ALA A CA 1
ATOM 695 C C . ALA A 1 91 ? -31.947 2.267 2.222 1.00 72.12 91 ALA A C 1
ATOM 697 O O . ALA A 1 91 ? -31.136 3.160 1.944 1.00 72.12 91 ALA A O 1
ATOM 698 N N . VAL A 1 92 ? -31.558 1.085 2.702 1.00 71.06 92 VAL A N 1
ATOM 699 C CA . VAL A 1 92 ? -30.155 0.676 2.803 1.00 71.06 92 VAL A CA 1
ATOM 700 C C . VAL A 1 92 ? -29.671 0.289 1.404 1.00 71.06 92 VAL A C 1
ATOM 702 O O . VAL A 1 92 ? -30.019 -0.764 0.876 1.00 71.06 92 VAL A O 1
ATOM 705 N N . GLY A 1 93 ? -28.896 1.169 0.770 1.00 60.91 93 GLY A N 1
ATOM 706 C CA . GLY A 1 93 ? -28.250 0.879 -0.508 1.00 60.91 93 GLY A CA 1
ATOM 707 C C . GLY A 1 93 ? -26.993 0.029 -0.311 1.00 60.91 93 GLY A C 1
ATOM 708 O O . GLY A 1 93 ? -26.047 0.487 0.322 1.00 60.91 93 GLY A O 1
ATOM 709 N N . GLY A 1 94 ? -26.970 -1.181 -0.876 1.00 63.16 94 GLY A N 1
ATOM 710 C CA . GLY A 1 94 ? -25.804 -2.078 -0.871 1.00 63.16 94 GLY A CA 1
ATOM 711 C C . GLY A 1 94 ? -25.974 -3.335 -0.010 1.00 63.16 94 GLY A C 1
ATOM 712 O O . GLY A 1 94 ? -26.976 -3.505 0.679 1.00 63.16 94 GLY A O 1
ATOM 713 N N . ASN A 1 95 ? -24.996 -4.244 -0.076 1.00 63.56 95 ASN A N 1
ATOM 714 C CA . ASN A 1 95 ? -24.949 -5.427 0.786 1.00 63.56 95 ASN A CA 1
ATOM 715 C C . ASN A 1 95 ? -24.266 -5.044 2.101 1.00 63.56 95 ASN A C 1
ATOM 717 O O . ASN A 1 95 ? -23.063 -4.784 2.112 1.00 63.56 95 ASN A O 1
ATOM 721 N N . VAL A 1 96 ? -25.025 -5.003 3.195 1.00 62.31 96 VAL A N 1
ATOM 722 C CA . VAL A 1 96 ? -24.488 -4.723 4.529 1.00 62.31 96 VAL A CA 1
ATOM 723 C C . VAL A 1 96 ? -24.554 -5.995 5.362 1.00 62.31 96 VAL A C 1
ATOM 725 O O . VAL A 1 96 ? -25.633 -6.539 5.587 1.00 62.31 96 VAL A O 1
ATOM 728 N N . THR A 1 97 ? -23.396 -6.471 5.810 1.00 61.25 97 THR A N 1
ATOM 729 C CA . THR A 1 97 ? -23.285 -7.673 6.642 1.00 61.25 97 THR A CA 1
ATOM 730 C C . THR A 1 97 ? -23.158 -7.255 8.101 1.00 61.25 97 THR A C 1
ATOM 732 O O . THR A 1 97 ? -22.173 -6.626 8.483 1.00 61.25 97 THR A O 1
ATOM 735 N N . VAL A 1 98 ? -24.149 -7.600 8.925 1.00 64.25 98 VAL A N 1
ATOM 736 C CA . VAL A 1 98 ? -24.062 -7.434 10.381 1.00 64.25 98 VAL A CA 1
ATOM 737 C C . VAL A 1 98 ? -23.200 -8.567 10.927 1.00 64.25 98 VAL A C 1
ATOM 739 O O . VAL A 1 98 ? -23.568 -9.737 10.833 1.00 64.25 98 VAL A O 1
ATOM 742 N N . VAL A 1 99 ? -22.038 -8.230 11.481 1.00 65.38 99 VAL A N 1
ATOM 743 C CA . VAL A 1 99 ? -21.222 -9.190 12.231 1.00 65.38 99 VAL A CA 1
ATOM 744 C C . VAL A 1 99 ? -21.757 -9.217 13.656 1.00 65.38 99 VAL A C 1
ATOM 746 O O . VAL A 1 99 ? -21.913 -8.164 14.274 1.00 65.38 99 VAL A O 1
ATOM 749 N N . ALA A 1 100 ? -22.067 -10.407 14.173 1.00 66.88 100 ALA A N 1
ATOM 750 C CA . ALA A 1 100 ? -22.528 -10.556 15.547 1.00 66.88 100 ALA A CA 1
ATOM 751 C C . ALA A 1 100 ? -21.512 -9.914 16.503 1.00 66.88 100 ALA A C 1
ATOM 753 O O . ALA A 1 100 ? -20.323 -10.235 16.454 1.00 66.88 100 ALA A O 1
ATOM 754 N N . ALA A 1 101 ? -21.980 -9.007 17.361 1.00 61.00 101 ALA A N 1
ATOM 755 C CA . ALA A 1 101 ? -21.138 -8.430 18.394 1.00 61.00 101 ALA A CA 1
ATOM 756 C C . ALA A 1 101 ? -20.624 -9.567 19.283 1.00 61.00 101 ALA A C 1
ATOM 758 O O . ALA A 1 101 ? -21.405 -10.285 19.914 1.00 61.00 101 ALA A O 1
ATOM 759 N N . THR A 1 102 ? -19.306 -9.750 19.319 1.00 57.38 102 THR A N 1
ATOM 760 C CA . THR A 1 102 ? -18.669 -10.683 20.242 1.00 57.38 102 THR A CA 1
ATOM 761 C C . THR A 1 102 ? -19.080 -10.269 21.649 1.00 57.38 102 THR A C 1
ATOM 763 O O . THR A 1 102 ? -18.802 -9.145 22.070 1.00 57.38 102 THR A O 1
ATOM 766 N N . LYS A 1 103 ? -19.799 -11.153 22.353 1.00 59.91 103 LYS A N 1
ATOM 767 C CA . LYS A 1 103 ? -20.232 -10.940 23.737 1.00 59.91 103 LYS A CA 1
ATOM 768 C C . LYS A 1 103 ? -19.039 -10.390 24.535 1.00 59.91 103 LYS A C 1
ATOM 770 O O . LYS A 1 103 ? -17.999 -11.056 24.539 1.00 59.91 103 LYS A O 1
ATOM 775 N N . PRO A 1 104 ? -19.150 -9.210 25.177 1.00 65.06 104 PRO A N 1
ATOM 776 C CA . PRO A 1 104 ? -18.070 -8.688 25.997 1.00 65.06 104 PRO A CA 1
ATOM 777 C C . PRO A 1 10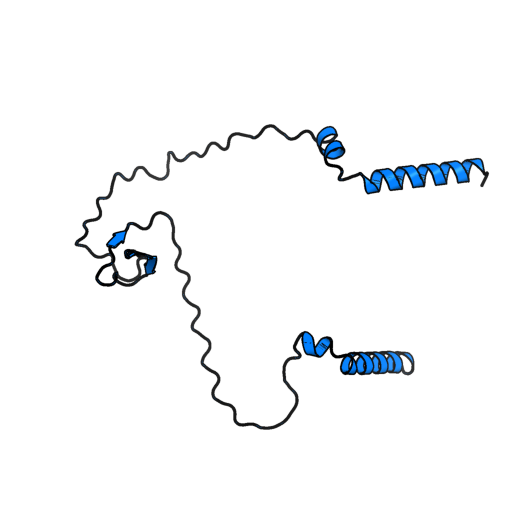4 ? -17.650 -9.767 26.998 1.00 65.06 104 PRO A C 1
ATOM 779 O O . PRO A 1 104 ? -18.534 -10.415 27.579 1.00 65.06 104 PRO A O 1
ATOM 782 N N . PRO A 1 105 ? -16.341 -10.010 27.183 1.00 66.50 105 PRO A N 1
ATOM 783 C CA . PRO A 1 105 ? -15.892 -10.965 28.180 1.00 66.50 105 PRO A CA 1
ATOM 784 C C . PRO A 1 105 ? -16.511 -10.586 29.533 1.00 66.50 105 PRO A C 1
ATOM 786 O O . PRO A 1 105 ? -16.640 -9.391 29.829 1.00 66.50 105 PRO A O 1
ATOM 789 N N . PRO A 1 106 ? -16.952 -11.571 30.338 1.00 65.62 106 PRO A N 1
ATOM 790 C CA . PRO A 1 106 ? -17.521 -11.286 31.644 1.00 65.62 106 PRO A CA 1
ATOM 791 C C . PRO A 1 106 ? -16.539 -10.415 32.426 1.00 65.62 106 PRO A C 1
ATOM 793 O O . PRO A 1 106 ? -15.346 -10.714 32.497 1.00 65.62 106 PRO A O 1
ATOM 796 N N . LYS A 1 107 ? -17.058 -9.307 32.966 1.00 65.12 107 LYS A N 1
ATOM 797 C CA . LYS A 1 107 ? -16.317 -8.377 33.820 1.00 65.12 107 LYS A CA 1
ATOM 798 C C . LYS A 1 107 ? -15.572 -9.205 34.876 1.00 65.12 107 LYS A C 1
ATOM 800 O O . LYS A 1 107 ? -16.249 -9.937 35.604 1.00 65.12 107 LYS A O 1
ATOM 805 N N . PRO A 1 108 ? -14.229 -9.138 34.954 1.00 53.94 108 PRO A N 1
ATOM 806 C CA . PRO A 1 108 ? -13.490 -9.890 35.953 1.00 53.94 108 PRO A CA 1
ATOM 807 C C . PRO A 1 108 ? -14.054 -9.559 37.330 1.00 53.94 108 PRO A C 1
ATOM 809 O O . PRO A 1 108 ? -14.172 -8.382 37.690 1.00 53.94 108 PRO A O 1
ATOM 812 N N . ALA A 1 109 ? -14.458 -10.592 38.069 1.00 56.31 109 ALA A N 1
ATOM 813 C CA . ALA A 1 109 ? -14.782 -10.442 39.475 1.00 56.31 109 ALA A CA 1
ATOM 814 C C . ALA A 1 109 ? -13.572 -9.801 40.165 1.00 56.31 109 ALA A C 1
ATOM 816 O O . ALA A 1 109 ? -12.430 -10.167 39.884 1.00 56.31 109 ALA A O 1
ATOM 817 N N . ALA A 1 110 ? -13.827 -8.805 41.011 1.00 53.53 110 ALA A N 1
ATOM 818 C CA . ALA A 1 110 ? -12.790 -8.131 41.773 1.00 53.53 110 ALA A CA 1
ATOM 819 C C . ALA A 1 110 ? -12.029 -9.168 42.614 1.00 53.53 110 ALA A C 1
ATOM 821 O O . ALA A 1 110 ? -12.564 -9.706 43.582 1.00 53.53 110 ALA A O 1
ATOM 822 N N . VAL A 1 111 ? -10.795 -9.465 42.211 1.00 48.81 111 VAL A N 1
ATOM 823 C CA . VAL A 1 111 ? -9.874 -10.299 42.980 1.00 48.81 111 VAL A CA 1
ATOM 824 C C . VAL A 1 111 ? -9.259 -9.408 44.055 1.00 48.81 111 VAL A C 1
ATOM 826 O O . VAL A 1 111 ? -8.611 -8.405 43.752 1.00 48.81 111 VAL A O 1
ATOM 829 N N . GLN A 1 112 ? -9.534 -9.752 45.314 1.00 50.78 112 GLN A N 1
ATOM 830 C CA . GLN A 1 112 ? -8.858 -9.196 46.485 1.00 50.78 112 GLN A CA 1
ATOM 831 C C . GLN A 1 112 ? -7.352 -9.526 46.433 1.00 50.78 112 GLN A C 1
ATOM 833 O O . GLN A 1 112 ? -6.964 -10.512 45.807 1.00 50.78 112 GLN A O 1
ATOM 838 N N . PRO A 1 113 ? -6.488 -8.693 47.034 1.00 51.16 113 PRO A N 1
ATOM 839 C CA . PRO A 1 113 ? -5.068 -8.693 46.727 1.00 51.16 113 PRO A CA 1
ATOM 840 C C . PRO A 1 113 ? -4.327 -9.778 47.510 1.00 51.16 113 PRO A C 1
ATOM 842 O O . PRO A 1 113 ? -4.138 -9.637 48.713 1.00 51.16 113 PRO A O 1
ATOM 845 N N . GLU A 1 114 ? -3.811 -10.796 46.821 1.00 41.56 114 GLU A N 1
ATOM 846 C CA . GLU A 1 114 ? -2.745 -11.647 47.355 1.00 41.56 114 GLU A CA 1
ATOM 847 C C . GLU A 1 114 ? -1.595 -11.805 46.343 1.00 41.56 114 GLU A C 1
ATOM 849 O O . GLU A 1 114 ? -1.748 -12.308 45.236 1.00 41.56 114 GLU A O 1
ATOM 854 N N . ALA A 1 115 ? -0.455 -11.252 46.761 1.00 46.41 115 ALA A N 1
ATOM 855 C CA . ALA A 1 115 ? 0.942 -11.570 46.473 1.00 46.41 115 ALA A CA 1
ATOM 856 C C . ALA A 1 115 ? 1.394 -12.143 45.102 1.00 46.41 115 ALA A C 1
ATOM 858 O O . ALA A 1 115 ? 1.219 -13.312 44.787 1.00 46.41 115 ALA A O 1
ATOM 859 N N . LYS A 1 116 ? 2.241 -11.313 44.468 1.00 48.75 116 LYS A N 1
ATOM 860 C CA . LYS A 1 116 ? 3.506 -11.602 43.752 1.00 48.75 116 LYS A CA 1
ATOM 861 C C . LYS A 1 116 ? 3.479 -12.286 42.370 1.00 48.75 116 LYS A C 1
ATOM 863 O O . LYS A 1 116 ? 3.222 -13.469 42.206 1.00 48.75 116 LYS A O 1
ATOM 868 N N . ASP A 1 117 ? 3.946 -11.482 41.408 1.00 54.72 117 ASP A N 1
ATOM 869 C CA . ASP A 1 117 ? 4.788 -11.852 40.262 1.00 54.72 117 ASP A CA 1
ATOM 870 C C . ASP A 1 117 ? 4.214 -12.750 39.168 1.00 54.72 117 ASP A C 1
ATOM 872 O O . ASP A 1 117 ? 4.833 -13.707 38.713 1.00 54.72 117 ASP A O 1
ATOM 876 N N . SER A 1 118 ? 3.073 -12.351 38.616 1.00 59.94 118 SER A N 1
ATOM 877 C CA . SER A 1 118 ? 2.696 -12.776 37.261 1.00 59.94 118 SER A CA 1
ATOM 878 C C . SER A 1 118 ? 1.898 -11.702 36.525 1.00 59.94 118 SER A C 1
ATOM 880 O O . SER A 1 118 ? 0.846 -11.947 35.941 1.00 59.94 118 SER A O 1
ATOM 882 N N . ARG A 1 119 ? 2.407 -10.463 36.532 1.00 65.44 119 ARG A N 1
ATOM 883 C CA . ARG A 1 119 ? 1.921 -9.445 35.595 1.00 65.44 119 ARG A CA 1
ATOM 884 C C . ARG A 1 119 ? 2.582 -9.711 34.228 1.00 65.44 119 ARG A C 1
ATOM 886 O O . ARG A 1 119 ? 3.807 -9.832 34.184 1.00 65.44 119 ARG A O 1
ATOM 893 N N . PRO A 1 120 ? 1.823 -9.844 33.124 1.00 61.97 120 PRO A N 1
ATOM 894 C CA . PRO A 1 120 ? 2.418 -9.988 31.800 1.00 61.97 120 PRO A CA 1
ATOM 895 C C . PRO A 1 120 ? 3.253 -8.740 31.501 1.00 61.97 120 PRO A C 1
ATOM 897 O O . PRO A 1 120 ? 2.739 -7.621 31.582 1.00 61.97 120 PRO A O 1
ATOM 900 N N . LYS A 1 121 ? 4.548 -8.932 31.213 1.00 72.44 121 LYS A N 1
ATOM 901 C CA . LYS A 1 121 ? 5.475 -7.826 30.954 1.00 72.44 121 LYS A CA 1
ATOM 902 C C . LYS A 1 121 ? 4.973 -7.022 29.762 1.00 72.44 121 LYS A C 1
ATOM 904 O O . LYS A 1 121 ? 4.769 -7.560 28.673 1.00 72.44 121 LYS A O 1
ATOM 909 N N . THR A 1 122 ? 4.742 -5.736 29.988 1.00 77.31 122 THR A N 1
ATOM 910 C CA . THR A 1 122 ? 4.358 -4.810 28.922 1.00 77.31 122 THR A CA 1
ATOM 911 C C . THR A 1 122 ? 5.595 -4.423 28.113 1.00 77.31 122 THR A C 1
ATOM 913 O O . THR A 1 122 ? 6.719 -4.544 28.595 1.00 77.31 122 THR A O 1
ATOM 916 N N . LEU A 1 123 ? 5.417 -3.948 26.877 1.00 68.81 123 LEU A N 1
ATOM 917 C CA . LEU A 1 123 ? 6.547 -3.561 26.019 1.00 68.81 123 LEU A CA 1
ATOM 918 C C . LEU A 1 123 ? 7.459 -2.501 26.669 1.00 68.81 123 LEU A C 1
ATOM 920 O O . LEU A 1 123 ? 8.652 -2.470 26.390 1.00 68.81 123 LEU A O 1
ATOM 924 N N . MET A 1 124 ? 6.903 -1.663 27.548 1.00 70.69 124 MET A N 1
ATOM 925 C CA . MET A 1 124 ? 7.656 -0.636 28.275 1.00 70.69 124 MET A CA 1
ATOM 926 C C . MET A 1 124 ? 8.501 -1.215 29.417 1.00 70.69 124 MET A C 1
ATOM 928 O O . MET A 1 124 ? 9.586 -0.710 29.667 1.00 70.69 124 MET A O 1
ATOM 932 N N . ASP A 1 125 ? 8.064 -2.317 30.031 1.00 67.44 125 ASP A N 1
ATOM 933 C CA . ASP A 1 125 ? 8.834 -3.067 31.041 1.00 67.44 125 ASP A CA 1
ATOM 934 C C . ASP A 1 125 ? 10.080 -3.729 30.427 1.00 67.44 125 ASP A C 1
ATOM 936 O O . ASP A 1 125 ? 11.105 -3.898 31.077 1.00 67.44 125 ASP A O 1
ATOM 940 N N . VAL A 1 126 ? 10.009 -4.102 29.144 1.00 67.50 126 VAL A N 1
ATOM 941 C CA . VAL A 1 126 ? 11.134 -4.710 28.408 1.00 67.50 126 VAL A CA 1
ATOM 942 C C . VAL A 1 126 ? 12.213 -3.679 28.054 1.00 67.50 126 VAL A C 1
ATOM 944 O O . VAL A 1 126 ? 13.369 -4.042 27.842 1.00 67.50 126 VAL A O 1
ATOM 947 N N . LEU A 1 127 ? 11.846 -2.398 27.997 1.00 76.38 127 LEU A N 1
ATOM 948 C CA . LEU A 1 127 ? 12.757 -1.294 27.694 1.00 76.38 127 LEU A CA 1
ATOM 949 C C . LEU A 1 127 ? 13.352 -0.652 28.953 1.00 76.38 127 LEU A C 1
ATOM 951 O O . LEU A 1 127 ? 14.119 0.305 28.832 1.00 76.38 127 LEU A O 1
ATOM 955 N N . ASP A 1 128 ? 13.027 -1.161 30.145 1.00 77.94 128 ASP A N 1
ATOM 956 C CA . ASP A 1 128 ? 13.590 -0.641 31.385 1.00 77.94 128 ASP A CA 1
ATOM 957 C C . ASP A 1 128 ? 15.106 -0.944 31.446 1.00 77.94 128 ASP A C 1
ATOM 959 O O . ASP A 1 128 ? 15.523 -2.111 31.359 1.00 77.94 128 ASP A O 1
ATOM 963 N N . PRO A 1 129 ? 15.965 0.085 31.585 1.00 73.88 129 PRO A N 1
ATOM 964 C CA . PRO A 1 129 ? 17.414 -0.082 31.622 1.00 73.88 129 PRO A CA 1
ATOM 965 C C . PRO A 1 129 ? 17.898 -1.023 32.736 1.00 73.88 129 PRO A C 1
ATOM 967 O O . PRO A 1 129 ? 18.948 -1.651 32.574 1.00 73.88 129 PRO A O 1
ATOM 970 N N . THR A 1 130 ? 17.159 -1.161 33.842 1.00 76.62 130 THR A N 1
ATOM 971 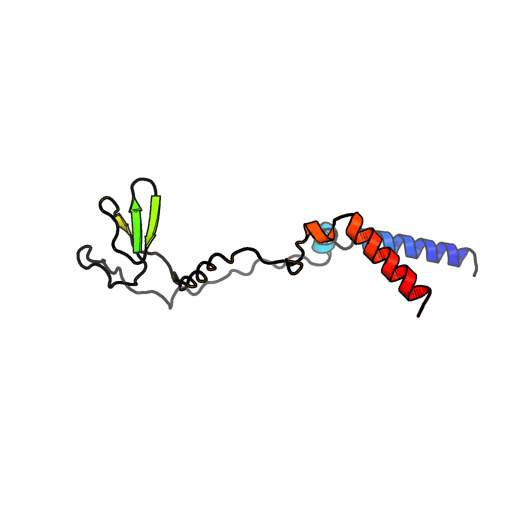C CA . THR A 1 130 ? 17.533 -2.063 34.942 1.00 76.62 130 THR A CA 1
ATOM 972 C C . THR A 1 130 ? 17.364 -3.538 34.558 1.00 76.62 130 THR A C 1
ATOM 974 O O . THR A 1 130 ? 18.236 -4.362 34.851 1.00 76.62 130 THR A O 1
ATOM 977 N N . ASP A 1 131 ? 16.300 -3.880 33.829 1.00 77.38 131 ASP A N 1
ATOM 978 C CA . ASP A 1 131 ? 16.056 -5.250 33.359 1.00 77.38 131 ASP A CA 1
ATOM 979 C C . ASP A 1 131 ? 17.027 -5.640 32.229 1.00 77.38 131 ASP A C 1
ATOM 981 O O . ASP A 1 131 ? 17.480 -6.788 32.158 1.00 77.38 131 ASP A O 1
ATOM 985 N N . MET A 1 132 ? 17.434 -4.676 31.392 1.00 74.38 132 MET A N 1
ATOM 986 C CA . MET A 1 132 ? 18.443 -4.900 30.351 1.00 74.38 132 MET A CA 1
ATOM 987 C C . MET A 1 132 ? 19.838 -5.207 30.917 1.00 74.38 132 MET A C 1
ATOM 989 O O . MET A 1 132 ? 20.547 -6.049 30.357 1.00 74.38 132 MET A O 1
ATOM 993 N N . GLN A 1 133 ? 20.245 -4.563 32.019 1.00 80.81 133 GLN A N 1
ATOM 994 C CA . GLN A 1 133 ? 21.515 -4.882 32.690 1.00 80.81 133 GLN A CA 1
ATOM 995 C C . GLN A 1 133 ? 21.496 -6.301 33.261 1.00 80.81 133 GLN A C 1
ATOM 997 O O . GLN A 1 133 ? 22.390 -7.095 32.982 1.00 80.81 133 GLN A O 1
ATOM 1002 N N . LYS A 1 134 ? 20.402 -6.674 33.930 1.00 82.19 134 LYS A N 1
ATOM 1003 C CA . LYS A 1 134 ? 20.226 -8.017 34.491 1.00 82.19 134 LYS A CA 1
ATOM 1004 C C . LYS A 1 134 ? 20.241 -9.118 33.423 1.00 82.19 134 LYS A C 1
ATOM 1006 O O . LYS A 1 134 ? 20.686 -10.235 33.687 1.00 82.19 134 LYS A O 1
ATOM 1011 N N . LEU A 1 135 ? 19.750 -8.829 32.215 1.00 83.00 135 LEU A N 1
ATOM 1012 C CA . LEU A 1 135 ? 19.809 -9.763 31.087 1.00 83.00 135 LEU A CA 1
ATOM 1013 C C . LEU A 1 135 ? 21.236 -9.923 30.545 1.00 83.00 135 LEU A C 1
ATOM 1015 O O . LEU A 1 135 ? 21.645 -11.040 30.224 1.00 83.00 135 LEU A O 1
ATOM 1019 N N . LYS A 1 136 ? 21.994 -8.822 30.467 1.00 83.31 136 LYS A N 1
ATOM 1020 C CA . LYS A 1 136 ? 23.407 -8.833 30.070 1.00 83.31 136 LYS A CA 1
ATOM 1021 C C . LYS A 1 136 ? 24.260 -9.632 31.047 1.00 83.31 136 LYS A C 1
ATOM 1023 O O . LYS A 1 136 ? 25.024 -10.476 30.591 1.00 83.31 136 LYS A O 1
ATOM 1028 N N . ASP A 1 137 ? 24.071 -9.441 32.349 1.00 85.69 137 ASP A N 1
ATOM 1029 C CA . ASP A 1 137 ? 24.830 -10.161 33.377 1.00 85.69 137 ASP A CA 1
ATOM 1030 C C . ASP A 1 137 ? 24.587 -11.671 33.290 1.00 85.69 137 ASP A C 1
ATOM 1032 O O . ASP A 1 137 ? 25.533 -12.453 33.232 1.00 85.69 137 ASP A O 1
ATOM 1036 N N . LYS A 1 138 ? 23.323 -12.090 33.129 1.00 84.44 138 LYS A N 1
ATOM 1037 C CA . LYS A 1 138 ? 22.970 -13.503 32.906 1.00 84.44 138 LYS A CA 1
ATOM 1038 C C . LYS A 1 138 ? 23.585 -14.081 31.635 1.00 84.44 138 LYS A C 1
ATOM 1040 O O . LYS A 1 138 ? 23.971 -15.248 31.608 1.00 84.44 138 LYS A O 1
ATOM 1045 N N . HIS A 1 139 ? 23.640 -13.291 30.565 1.00 84.19 139 HIS A N 1
ATOM 1046 C CA . HIS A 1 139 ? 24.252 -13.729 29.315 1.00 84.19 139 HIS A CA 1
ATOM 1047 C C . HIS A 1 139 ? 25.773 -13.855 29.454 1.00 84.19 139 HIS A C 1
ATOM 1049 O O . HIS A 1 139 ? 26.365 -14.768 28.886 1.00 84.19 139 HIS A O 1
ATOM 1055 N N . MET A 1 140 ? 26.404 -12.968 30.222 1.00 84.69 140 MET A N 1
ATOM 1056 C CA . MET A 1 140 ? 27.837 -13.013 30.498 1.00 84.69 140 MET A CA 1
ATOM 1057 C C . MET A 1 140 ? 28.192 -14.212 31.387 1.00 84.69 140 MET A C 1
ATOM 1059 O O . MET A 1 140 ? 29.147 -14.928 31.103 1.00 84.69 140 MET A O 1
ATOM 1063 N N . GLU A 1 141 ? 27.369 -14.500 32.394 1.00 83.38 141 GLU A N 1
ATOM 1064 C CA . GLU A 1 141 ? 27.551 -15.641 33.294 1.00 83.38 141 GLU A CA 1
ATOM 1065 C C . GLU A 1 141 ? 27.407 -16.988 32.573 1.00 83.38 141 GLU A C 1
ATOM 1067 O O . GLU A 1 141 ? 28.209 -17.888 32.799 1.00 83.38 141 GLU A O 1
ATOM 1072 N N . LYS A 1 142 ? 26.482 -17.098 31.612 1.00 84.06 142 LYS A N 1
ATOM 1073 C CA . LYS A 1 142 ? 26.334 -18.293 30.761 1.00 84.06 142 LYS A CA 1
ATOM 1074 C C . LYS A 1 142 ? 27.525 -18.536 29.822 1.00 84.06 142 LYS A C 1
ATOM 1076 O O . LYS A 1 142 ? 27.741 -19.656 29.378 1.00 84.06 142 LYS A O 1
ATOM 1081 N N . VAL A 1 143 ? 28.280 -17.493 29.476 1.00 81.75 143 VAL A N 1
ATOM 1082 C CA . VAL A 1 143 ? 29.500 -17.624 28.658 1.00 81.75 143 VAL A CA 1
ATOM 1083 C C . VAL A 1 143 ? 30.698 -18.029 29.519 1.00 81.75 143 VAL A C 1
ATOM 1085 O O . VAL A 1 143 ? 31.574 -18.748 29.048 1.00 81.75 143 VAL A O 1
ATOM 1088 N N . ILE A 1 144 ? 30.738 -17.576 30.774 1.00 76.75 144 ILE A N 1
ATOM 1089 C CA . ILE A 1 144 ? 31.814 -17.885 31.725 1.00 76.75 144 ILE A CA 1
ATOM 1090 C C . ILE A 1 144 ? 31.642 -19.292 32.319 1.00 76.75 144 ILE A C 1
ATOM 1092 O O . ILE A 1 144 ? 32.636 -19.979 32.539 1.00 76.75 144 ILE A O 1
ATOM 1096 N N . ASN A 1 145 ? 30.398 -19.726 32.538 1.00 65.44 145 ASN A N 1
ATOM 1097 C CA . ASN A 1 145 ? 30.031 -21.056 33.023 1.00 65.44 145 ASN A CA 1
ATOM 1098 C C . ASN A 1 145 ? 29.123 -21.744 31.976 1.00 65.44 145 ASN A C 1
ATOM 1100 O O . ASN A 1 145 ? 27.897 -21.607 32.063 1.00 65.44 145 ASN A O 1
ATOM 1104 N N . PRO A 1 146 ? 29.702 -22.391 30.944 1.00 57.12 146 PRO A N 1
ATOM 1105 C CA . PRO A 1 146 ? 28.934 -23.061 29.893 1.00 57.12 146 PRO A CA 1
ATOM 1106 C C . PRO A 1 146 ? 28.163 -24.292 30.388 1.00 57.12 146 PRO A C 1
ATOM 1108 O O . PRO A 1 146 ? 28.672 -25.006 31.282 1.00 57.12 146 PRO A O 1
#

pLDDT: mean 73.87, std 14.57, range [41.56, 97.5]

Organism: NCBI:txid2527691

Radius of gyration: 34.21 Å; chains: 1; bounding box: 95×39×69 Å

Secondary structure (DSSP, 8-state):
--HHHHHHHHHHHHHHHHHHHHTT-HHHHHHHSPPPPPPP----TTSS---------TTSPPPTTS-EEEE-SS-EEEESSPPPTT-EEE---S----PPPP-PPPPPP---------PPPPHHHHT-HHHHHHHHHHHHHHHH--